Protein AF-T1D313-F1 (afdb_monomer_lite)

Sequence (85 aa):
MPLTEASLGARLTPKLEPLLRIRERVQIERFVPVGRGWGGRPARERTALARAFVAKAVLGLPTTVALMERLHVDACLRRLCGFGV

Radius of gyration: 12.88 Å; chains: 1; bounding box: 34×28×30 Å

InterPro domains:
  IPR008490 Transposase InsH, N-terminal [PF05598] (18-84)

Structure (mmCIF, N/CA/C/O backbone):
data_AF-T1D313-F1
#
_entry.id   AF-T1D313-F1
#
loop_
_atom_site.group_PDB
_atom_site.id
_atom_site.type_symbol
_atom_site.label_atom_id
_atom_site.label_alt_id
_atom_site.label_comp_id
_atom_site.label_asym_id
_atom_site.label_entity_id
_atom_site.label_seq_id
_atom_site.pdbx_PDB_ins_code
_atom_site.Cartn_x
_atom_site.Cartn_y
_atom_site.Cartn_z
_atom_site.occupancy
_atom_site.B_iso_or_equiv
_atom_site.auth_seq_id
_atom_site.auth_comp_id
_atom_site.auth_asym_id
_atom_site.auth_atom_id
_atom_site.pdbx_PDB_model_num
ATOM 1 N N . MET A 1 1 ? -7.874 -15.513 -11.165 1.00 50.50 1 MET A N 1
ATOM 2 C CA . MET A 1 1 ? -8.392 -15.874 -9.830 1.00 50.50 1 MET A CA 1
ATOM 3 C C . MET A 1 1 ? -8.929 -14.607 -9.181 1.00 50.50 1 MET A C 1
ATOM 5 O O . MET A 1 1 ? -8.137 -13.679 -9.050 1.00 50.50 1 MET A O 1
ATOM 9 N N . PRO A 1 2 ? -10.235 -14.510 -8.877 1.00 57.34 2 PRO A N 1
ATOM 10 C CA . PRO A 1 2 ? -10.776 -13.386 -8.112 1.00 57.34 2 PRO A CA 1
ATOM 11 C C . PRO A 1 2 ? -10.217 -13.419 -6.683 1.00 57.34 2 PRO A C 1
ATOM 13 O O . PRO A 1 2 ? -10.018 -14.502 -6.126 1.00 57.34 2 PRO A O 1
ATOM 16 N N . LEU A 1 3 ? -9.917 -12.254 -6.110 1.00 63.88 3 LEU A N 1
ATOM 17 C CA . LEU A 1 3 ? -9.344 -12.166 -4.772 1.00 63.88 3 LEU A CA 1
ATOM 18 C C . LEU A 1 3 ? -10.512 -12.195 -3.780 1.00 63.88 3 LEU A C 1
ATOM 20 O O . LEU A 1 3 ? -11.179 -11.199 -3.539 1.00 63.88 3 LEU A O 1
ATOM 24 N N . THR A 1 4 ? -10.817 -13.364 -3.229 1.00 63.50 4 THR A N 1
ATOM 25 C CA . THR A 1 4 ? -11.900 -13.518 -2.246 1.00 63.50 4 THR A CA 1
ATOM 26 C C . THR A 1 4 ? -11.368 -13.362 -0.823 1.00 63.50 4 THR A C 1
ATOM 28 O O . THR A 1 4 ? -10.172 -13.548 -0.582 1.00 63.50 4 THR A O 1
ATOM 31 N N . GLU A 1 5 ? -12.239 -13.082 0.152 1.00 61.94 5 GLU A N 1
ATOM 32 C CA . GLU A 1 5 ? -11.866 -13.094 1.580 1.00 61.94 5 GLU A CA 1
ATOM 33 C C . GLU A 1 5 ? -11.165 -14.405 1.977 1.00 61.94 5 GLU A C 1
ATOM 35 O O . GLU A 1 5 ? -10.188 -14.400 2.726 1.00 61.94 5 GLU A O 1
ATOM 40 N N . ALA A 1 6 ? -11.602 -15.524 1.388 1.00 61.19 6 ALA A N 1
ATOM 41 C CA . ALA A 1 6 ? -10.987 -16.835 1.568 1.00 61.19 6 ALA A CA 1
ATOM 42 C C . ALA A 1 6 ? -9.516 -16.865 1.112 1.00 61.19 6 ALA A C 1
ATOM 44 O O . ALA A 1 6 ? -8.668 -17.406 1.816 1.00 61.19 6 ALA A O 1
ATOM 45 N N . SER A 1 7 ? -9.186 -16.227 -0.018 1.00 66.88 7 SER A N 1
ATOM 46 C CA . SER A 1 7 ? -7.799 -16.124 -0.505 1.00 66.88 7 SER A CA 1
ATOM 47 C C . SER A 1 7 ? -6.923 -15.218 0.367 1.00 66.88 7 SER A C 1
ATOM 49 O O . SER A 1 7 ? -5.711 -15.411 0.457 1.00 66.88 7 SER A O 1
ATOM 51 N N . LEU A 1 8 ? -7.538 -14.249 1.050 1.00 70.06 8 LEU A N 1
ATOM 52 C CA . LEU A 1 8 ? -6.855 -13.354 1.977 1.00 70.06 8 LEU A CA 1
ATOM 53 C C . LEU A 1 8 ? -6.648 -13.980 3.353 1.00 70.06 8 LEU A C 1
ATOM 55 O O . LEU A 1 8 ? -5.911 -13.392 4.141 1.00 70.06 8 LEU A O 1
ATOM 59 N N . GLY A 1 9 ? -7.258 -15.135 3.653 1.00 67.06 9 GLY A N 1
ATOM 60 C CA . GLY A 1 9 ? -7.125 -15.858 4.923 1.00 67.06 9 GLY A CA 1
ATOM 61 C C . GLY A 1 9 ? -7.452 -15.011 6.158 1.00 67.06 9 GLY A C 1
ATOM 62 O O . GLY A 1 9 ? -6.902 -15.256 7.230 1.00 67.06 9 GLY A O 1
ATOM 63 N N . ALA A 1 10 ? -8.247 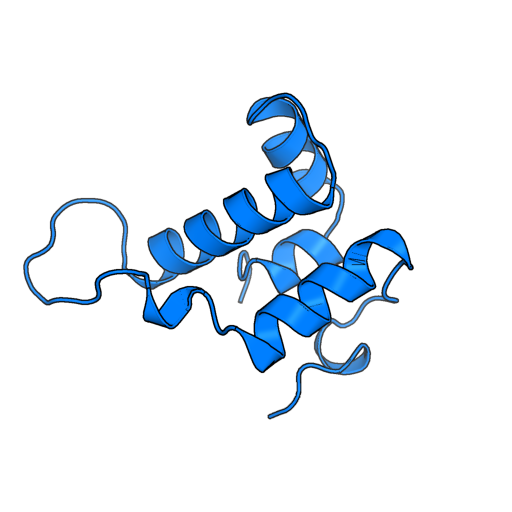-13.956 5.982 1.00 67.94 10 ALA A N 1
ATOM 64 C CA . ALA A 1 10 ? -8.622 -12.983 6.996 1.00 67.94 10 ALA A CA 1
ATOM 65 C C . ALA A 1 10 ? -9.934 -12.312 6.577 1.00 67.94 10 ALA A C 1
ATOM 67 O O . ALA A 1 10 ? -10.183 -12.107 5.388 1.00 67.94 10 ALA A O 1
ATOM 6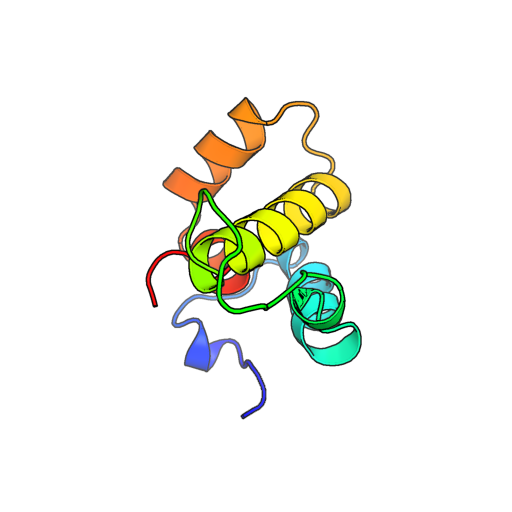8 N N . ARG A 1 11 ? -10.766 -11.961 7.561 1.00 74.44 11 ARG A N 1
ATOM 69 C CA . ARG A 1 11 ? -12.041 -11.282 7.312 1.00 74.44 11 ARG A CA 1
ATOM 70 C C . ARG A 1 11 ? -11.788 -9.854 6.834 1.00 74.44 11 ARG A C 1
ATOM 72 O O . ARG A 1 11 ? -11.034 -9.121 7.481 1.00 74.44 11 ARG A O 1
ATOM 79 N N . LEU A 1 12 ? -12.434 -9.444 5.743 1.00 79.69 12 LEU A N 1
ATOM 80 C CA . LEU A 1 12 ? -12.313 -8.077 5.259 1.00 79.69 12 LEU A CA 1
ATOM 81 C C . LEU A 1 12 ? -13.084 -7.147 6.198 1.00 79.69 12 LEU A C 1
ATOM 83 O O . LEU A 1 12 ? -14.255 -7.366 6.510 1.00 79.69 12 LEU A O 1
ATOM 87 N N . THR A 1 13 ? -12.435 -6.083 6.663 1.00 83.00 13 THR A N 1
ATOM 88 C CA . THR A 1 13 ? -13.168 -5.015 7.353 1.00 83.00 13 THR A CA 1
ATOM 89 C C . THR A 1 13 ? -13.836 -4.107 6.314 1.00 83.00 13 THR A C 1
ATOM 91 O O . THR A 1 13 ? -13.285 -3.946 5.222 1.00 83.00 13 THR A O 1
ATOM 94 N N . PRO A 1 14 ? -14.960 -3.434 6.634 1.00 85.06 14 PRO A N 1
ATOM 95 C CA . PRO A 1 14 ? -15.615 -2.508 5.700 1.00 85.06 14 PRO A CA 1
ATOM 96 C C . PRO A 1 14 ? -14.678 -1.410 5.173 1.00 85.06 14 PRO A C 1
ATOM 98 O O . PRO A 1 14 ? -14.799 -0.957 4.041 1.00 85.06 14 PRO A O 1
ATOM 101 N N . LYS A 1 15 ? -13.676 -1.021 5.975 1.00 86.88 15 LYS A N 1
ATOM 102 C CA . LYS A 1 15 ? -12.652 -0.039 5.589 1.00 86.88 15 LYS A CA 1
ATOM 103 C C . LYS A 1 15 ? -11.695 -0.543 4.498 1.00 86.88 15 LYS A C 1
ATOM 105 O O . LYS A 1 15 ? -11.071 0.272 3.829 1.00 86.88 15 LYS A O 1
ATOM 110 N N . LEU A 1 16 ? -11.558 -1.859 4.322 1.00 87.31 16 LEU A N 1
ATOM 111 C CA . LEU A 1 16 ? -10.669 -2.479 3.331 1.00 87.31 16 LEU A CA 1
ATOM 112 C C . LEU A 1 16 ? -11.400 -2.910 2.050 1.00 87.31 16 LEU A C 1
ATOM 114 O O . LEU A 1 16 ? -10.747 -3.185 1.044 1.00 87.31 16 LEU A O 1
ATOM 118 N N . GLU A 1 17 ? -12.734 -2.920 2.041 1.00 88.94 17 GLU A N 1
ATOM 119 C CA . GLU A 1 17 ? -13.531 -3.286 0.863 1.00 88.94 17 GLU A CA 1
ATOM 120 C C . GLU A 1 17 ? -13.243 -2.423 -0.375 1.00 88.94 17 GLU A C 1
ATOM 122 O O . GLU A 1 17 ? -13.056 -2.984 -1.461 1.00 88.94 17 GLU A O 1
ATOM 127 N N . PRO A 1 18 ? -13.095 -1.087 -0.263 1.00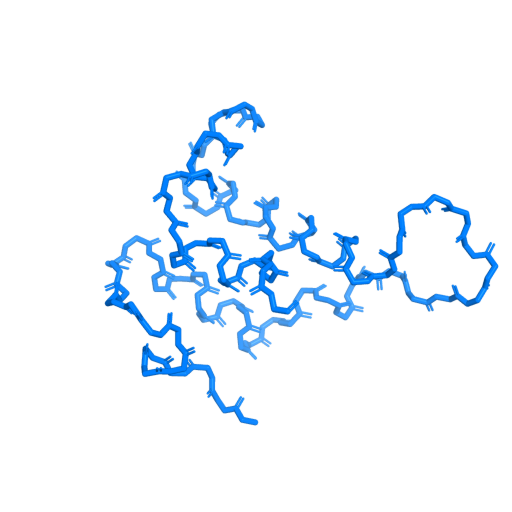 90.44 18 PRO A N 1
ATOM 128 C CA . PRO A 1 18 ? -12.730 -0.274 -1.418 1.00 90.44 18 PRO A CA 1
ATOM 129 C C . PRO A 1 18 ? -11.371 -0.671 -2.008 1.00 90.44 18 PRO A C 1
ATOM 131 O O . PRO A 1 18 ? -11.198 -0.653 -3.226 1.00 90.44 18 PRO A O 1
ATOM 134 N N . LEU A 1 19 ? -10.417 -1.089 -1.169 1.00 90.56 19 LEU A N 1
ATOM 135 C CA . LEU A 1 19 ? -9.095 -1.513 -1.631 1.00 90.56 19 LEU A CA 1
ATOM 136 C C . LEU A 1 19 ? -9.142 -2.820 -2.401 1.00 90.56 19 LEU A C 1
ATOM 138 O O . LEU A 1 19 ? -8.464 -2.937 -3.421 1.00 90.56 19 LEU A O 1
ATOM 142 N N . LEU A 1 20 ? -9.970 -3.767 -1.962 1.00 88.56 20 LEU A N 1
ATOM 143 C CA . LEU A 1 20 ? -10.214 -4.992 -2.711 1.00 88.56 20 LEU A CA 1
ATOM 144 C C . LEU A 1 20 ? -10.783 -4.678 -4.102 1.00 88.56 20 LEU A C 1
ATOM 146 O O . LEU A 1 20 ? -10.255 -5.134 -5.114 1.00 88.56 20 LEU A O 1
ATOM 150 N N . ARG A 1 21 ? -11.792 -3.804 -4.172 1.00 88.56 21 ARG A N 1
ATOM 151 C CA . ARG A 1 21 ? -12.404 -3.401 -5.447 1.00 88.56 21 ARG A CA 1
ATOM 152 C C . ARG A 1 21 ? -11.407 -2.709 -6.379 1.00 88.56 21 ARG A C 1
ATOM 154 O O . ARG A 1 21 ? -11.384 -3.003 -7.573 1.00 88.56 21 ARG A O 1
ATOM 161 N N . ILE A 1 22 ? -10.565 -1.815 -5.853 1.00 89.25 22 ILE A N 1
ATOM 162 C CA . ILE A 1 22 ? -9.513 -1.143 -6.633 1.00 89.25 22 ILE A CA 1
ATOM 163 C C . ILE A 1 22 ? -8.484 -2.157 -7.142 1.00 89.25 22 ILE A C 1
ATOM 165 O O . ILE A 1 22 ? -8.095 -2.112 -8.309 1.00 89.25 22 ILE A O 1
ATOM 169 N N . ARG A 1 23 ? -8.063 -3.095 -6.288 1.00 86.56 23 ARG A N 1
ATOM 170 C CA . ARG A 1 23 ? -7.119 -4.159 -6.639 1.00 86.56 23 ARG A CA 1
ATOM 171 C C . ARG A 1 23 ? -7.605 -4.967 -7.841 1.00 86.56 23 ARG A C 1
ATOM 173 O O . ARG A 1 23 ? -6.819 -5.198 -8.755 1.00 86.56 23 ARG A O 1
ATOM 180 N N . GLU A 1 24 ? -8.873 -5.366 -7.834 1.00 86.44 24 GLU A N 1
ATOM 181 C CA . GLU A 1 24 ? -9.462 -6.214 -8.873 1.00 86.44 24 GLU A CA 1
ATOM 182 C C . GLU A 1 24 ? -9.779 -5.454 -10.163 1.00 86.44 24 GLU A C 1
ATOM 184 O O . GLU A 1 24 ? -9.522 -5.961 -11.256 1.00 86.44 24 GLU A O 1
ATOM 189 N N . ARG A 1 25 ? -10.326 -4.238 -10.044 1.00 88.81 25 ARG A N 1
ATOM 190 C CA . ARG A 1 25 ? -10.832 -3.477 -11.196 1.00 88.81 25 ARG A CA 1
ATOM 191 C C . ARG A 1 25 ? -9.780 -2.582 -11.833 1.00 88.81 25 ARG A C 1
ATOM 193 O O . ARG A 1 25 ? -9.665 -2.553 -13.051 1.00 88.81 25 ARG A O 1
ATOM 200 N N . VAL A 1 26 ? -9.029 -1.841 -11.019 1.00 90.12 26 VAL A N 1
ATOM 201 C CA . VAL A 1 26 ? -8.067 -0.841 -11.510 1.00 90.12 26 VAL A CA 1
ATOM 202 C C . VAL A 1 26 ? -6.720 -1.483 -11.819 1.00 90.12 26 VAL A C 1
ATOM 204 O O . VAL A 1 26 ? -6.054 -1.064 -12.759 1.00 90.12 26 VAL A O 1
ATOM 207 N N . GLN A 1 27 ? -6.330 -2.515 -11.061 1.00 88.25 27 GLN A N 1
ATOM 208 C CA . GLN A 1 27 ? -5.069 -3.240 -11.257 1.00 88.25 27 GLN A CA 1
ATOM 209 C C . GLN A 1 27 ? -3.868 -2.282 -11.297 1.00 88.25 27 GLN A C 1
ATOM 211 O O . GLN A 1 27 ? -3.164 -2.176 -12.299 1.00 88.25 27 GLN A O 1
ATOM 216 N N . ILE A 1 28 ? -3.649 -1.568 -10.187 1.00 89.81 28 ILE A N 1
ATOM 217 C CA . ILE A 1 28 ? -2.635 -0.507 -10.023 1.00 89.81 28 ILE A CA 1
ATOM 218 C C . ILE A 1 28 ? -1.243 -0.899 -10.550 1.00 89.81 28 ILE A C 1
ATOM 220 O O . ILE A 1 28 ? -0.516 -0.062 -11.073 1.00 89.81 28 ILE A O 1
ATOM 224 N N . GLU A 1 29 ? -0.879 -2.177 -10.473 1.00 86.75 29 GLU A N 1
ATOM 225 C CA . GLU A 1 29 ? 0.341 -2.742 -11.052 1.00 86.75 29 GLU 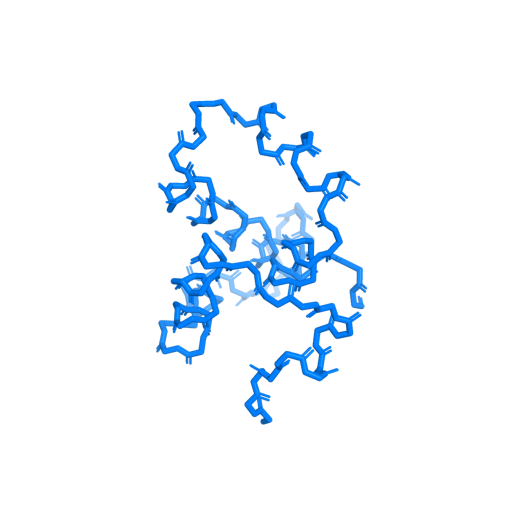A CA 1
ATOM 226 C C . GLU A 1 29 ? 0.554 -2.433 -12.536 1.00 86.75 29 GLU A C 1
ATOM 228 O O . GLU A 1 29 ? 1.702 -2.343 -12.955 1.00 86.75 29 GLU A O 1
ATOM 233 N N . ARG A 1 30 ? -0.509 -2.240 -13.324 1.00 90.38 30 ARG A N 1
ATOM 234 C CA . ARG A 1 30 ? -0.417 -1.915 -14.756 1.00 90.38 30 ARG A CA 1
ATOM 235 C C . ARG A 1 30 ? 0.183 -0.534 -14.999 1.00 90.38 30 ARG A C 1
ATOM 237 O O . ARG A 1 30 ? 0.703 -0.283 -16.078 1.00 90.38 30 ARG A O 1
ATOM 244 N N . PHE A 1 31 ? 0.135 0.335 -13.991 1.00 89.50 31 PHE A N 1
ATOM 245 C CA . PHE A 1 31 ? 0.729 1.669 -14.013 1.00 89.50 31 PHE A CA 1
ATOM 246 C C . PHE A 1 31 ? 2.135 1.694 -13.399 1.00 89.50 31 PHE A C 1
ATOM 248 O O . PHE A 1 31 ? 2.767 2.747 -13.348 1.00 89.50 31 PHE A O 1
ATOM 255 N N . VAL A 1 32 ? 2.642 0.553 -12.917 1.00 88.94 32 VAL A N 1
ATOM 256 C CA . VAL A 1 32 ? 3.990 0.443 -12.352 1.00 88.94 32 VAL A CA 1
ATOM 257 C C . VAL A 1 32 ? 4.947 -0.018 -13.455 1.00 88.94 32 VAL A C 1
ATOM 259 O O . VAL A 1 32 ? 4.771 -1.118 -13.977 1.00 88.94 32 VAL A O 1
ATOM 262 N N . PRO A 1 33 ? 5.987 0.763 -13.805 1.00 82.69 33 PRO A N 1
ATOM 263 C CA . PRO A 1 33 ? 6.909 0.393 -14.873 1.00 82.69 33 PRO A CA 1
ATOM 264 C C . PRO A 1 33 ? 7.617 -0.935 -14.586 1.00 82.69 33 PRO A C 1
ATOM 266 O O . PRO A 1 33 ? 8.360 -1.062 -13.608 1.00 82.69 33 PRO A O 1
ATOM 269 N N . VAL A 1 34 ? 7.445 -1.918 -15.466 1.00 76.31 34 VAL A N 1
ATOM 270 C CA . VAL A 1 34 ? 8.173 -3.191 -15.429 1.00 76.31 34 VAL A CA 1
ATOM 271 C C . VAL A 1 34 ? 9.119 -3.251 -16.623 1.00 76.31 34 VAL A C 1
ATOM 273 O O . VAL A 1 34 ? 8.696 -3.205 -17.770 1.00 76.31 34 VAL A O 1
ATOM 276 N N . GLY A 1 35 ? 10.421 -3.312 -16.362 1.00 73.75 35 GLY A N 1
ATOM 277 C CA . GLY A 1 35 ? 11.423 -3.383 -17.419 1.00 73.75 35 GLY A CA 1
ATOM 278 C C . GLY A 1 35 ? 12.721 -3.984 -16.906 1.00 73.75 35 GLY A C 1
ATOM 279 O O . GLY A 1 35 ? 13.119 -3.743 -15.763 1.00 73.75 35 GLY A O 1
ATOM 280 N N . ARG A 1 36 ? 13.387 -4.772 -17.756 1.00 70.38 36 ARG A N 1
ATOM 281 C CA . ARG A 1 36 ? 14.774 -5.192 -17.517 1.00 70.38 36 ARG A CA 1
ATOM 282 C C . ARG A 1 36 ? 15.670 -3.950 -17.497 1.00 70.38 36 ARG A C 1
ATOM 284 O O . ARG A 1 36 ? 15.474 -3.046 -18.299 1.00 70.38 36 ARG A O 1
ATOM 291 N N . GLY A 1 37 ? 16.633 -3.912 -16.577 1.00 74.56 37 GLY A N 1
ATOM 292 C CA . GLY A 1 37 ? 17.608 -2.818 -16.471 1.00 74.56 37 GLY A CA 1
ATOM 293 C C . GLY A 1 37 ? 17.184 -1.630 -15.601 1.00 74.56 37 GLY A C 1
ATOM 294 O O . GLY A 1 37 ? 17.988 -0.730 -15.390 1.00 74.56 37 GLY A O 1
ATOM 295 N N . TRP A 1 38 ? 15.969 -1.626 -15.040 1.00 77.56 38 TRP A N 1
ATOM 296 C CA . TRP A 1 38 ? 15.578 -0.614 -14.055 1.00 77.56 38 TRP A CA 1
ATOM 297 C C . TRP A 1 38 ? 16.285 -0.878 -12.722 1.00 77.56 38 TRP A C 1
ATOM 299 O O . TRP A 1 38 ? 16.044 -1.902 -12.080 1.00 77.56 38 TRP A O 1
ATOM 309 N N . GLY A 1 39 ? 17.158 0.046 -12.316 1.00 80.50 39 GLY A N 1
ATOM 310 C CA . GLY A 1 39 ? 17.846 -0.006 -11.027 1.00 80.50 39 GLY A CA 1
ATOM 311 C C . GLY A 1 39 ? 16.903 0.205 -9.835 1.00 80.50 39 GLY A C 1
ATOM 312 O O . GLY A 1 39 ? 15.824 0.785 -9.962 1.00 80.50 39 GLY A O 1
ATOM 313 N N . GLY A 1 40 ? 17.324 -0.255 -8.654 1.00 87.00 40 GLY A N 1
ATOM 314 C CA . GLY A 1 40 ? 16.590 -0.082 -7.399 1.00 87.00 40 GLY A CA 1
ATOM 315 C C . GLY A 1 40 ? 15.761 -1.305 -6.995 1.00 87.00 40 GLY A C 1
ATOM 316 O O . GLY A 1 40 ? 16.227 -2.440 -7.065 1.00 87.00 40 GLY A O 1
ATOM 317 N N . ARG A 1 41 ? 14.540 -1.071 -6.496 1.00 86.88 41 ARG A N 1
ATOM 318 C CA . ARG A 1 41 ? 13.692 -2.124 -5.911 1.00 86.88 41 ARG A CA 1
ATOM 319 C C . ARG A 1 41 ? 13.155 -3.093 -6.981 1.00 86.88 41 ARG A C 1
ATOM 321 O O . ARG A 1 41 ? 12.690 -2.637 -8.034 1.00 86.88 41 ARG A O 1
ATOM 328 N N . PRO A 1 42 ? 13.120 -4.412 -6.705 1.00 88.56 42 PRO A N 1
ATOM 329 C CA . PRO A 1 42 ? 12.505 -5.398 -7.591 1.00 88.56 42 PRO A CA 1
ATOM 330 C C . PRO A 1 42 ? 11.074 -5.019 -7.989 1.00 88.56 42 PRO A C 1
ATOM 332 O O . PRO A 1 42 ? 10.339 -4.417 -7.206 1.00 88.56 42 PRO A O 1
ATOM 335 N N . ALA A 1 43 ? 10.647 -5.408 -9.195 1.00 87.81 43 ALA A N 1
ATOM 336 C CA . ALA A 1 43 ? 9.317 -5.076 -9.722 1.00 87.81 43 ALA A CA 1
ATOM 337 C C . ALA A 1 43 ? 8.182 -5.438 -8.745 1.00 87.81 43 ALA A C 1
ATOM 339 O O . ALA A 1 43 ? 7.318 -4.606 -8.481 1.00 87.81 43 ALA A O 1
ATOM 340 N N . ARG A 1 44 ? 8.249 -6.626 -8.123 1.00 87.81 44 ARG A N 1
ATOM 341 C CA . ARG A 1 44 ? 7.274 -7.075 -7.113 1.00 87.81 44 ARG A CA 1
ATOM 342 C C . ARG A 1 44 ? 7.147 -6.108 -5.928 1.00 87.81 44 ARG A C 1
ATOM 344 O O . ARG A 1 44 ? 6.042 -5.823 -5.480 1.00 87.81 44 ARG A O 1
ATO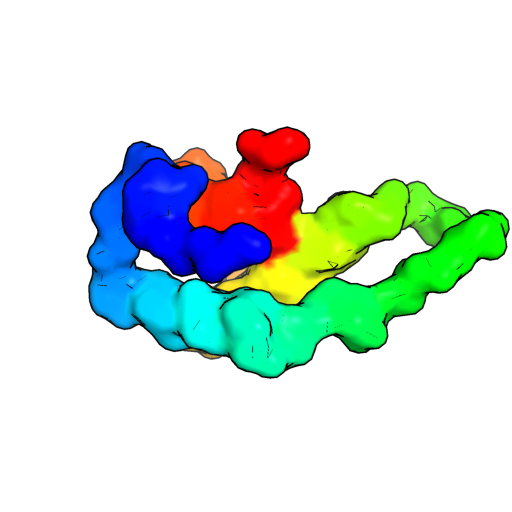M 351 N N . GLU A 1 45 ? 8.269 -5.566 -5.455 1.00 90.31 45 GLU A N 1
ATOM 352 C CA . GLU A 1 45 ? 8.306 -4.646 -4.314 1.00 90.31 45 GLU A CA 1
ATOM 353 C C . GLU A 1 45 ? 7.766 -3.274 -4.710 1.00 90.31 45 GLU A C 1
ATOM 355 O O . GLU A 1 45 ? 6.997 -2.676 -3.962 1.00 90.31 45 GLU A O 1
ATOM 360 N N . ARG A 1 46 ? 8.085 -2.799 -5.920 1.00 91.19 46 ARG A N 1
ATOM 361 C CA . ARG A 1 46 ? 7.529 -1.547 -6.461 1.00 91.19 46 ARG A CA 1
ATOM 362 C C . ARG A 1 46 ? 6.015 -1.625 -6.623 1.00 91.19 46 ARG A C 1
ATOM 364 O O . ARG A 1 46 ? 5.306 -0.692 -6.257 1.00 91.19 46 ARG A O 1
ATOM 371 N N . THR A 1 47 ? 5.513 -2.755 -7.105 1.00 92.06 47 THR A N 1
ATOM 372 C CA . THR A 1 47 ? 4.079 -3.015 -7.190 1.00 92.06 47 THR A CA 1
ATOM 373 C C . THR A 1 47 ? 3.413 -3.018 -5.811 1.00 92.06 47 THR A C 1
ATOM 375 O O . THR A 1 47 ? 2.361 -2.399 -5.646 1.00 92.06 47 THR A O 1
ATOM 378 N N . ALA A 1 48 ? 4.019 -3.662 -4.810 1.00 93.75 48 ALA A N 1
ATOM 379 C CA . ALA A 1 48 ? 3.487 -3.656 -3.449 1.00 93.75 48 ALA A CA 1
ATOM 380 C C . ALA A 1 48 ? 3.470 -2.245 -2.834 1.00 93.75 48 ALA A C 1
ATOM 382 O O . ALA A 1 48 ? 2.472 -1.846 -2.233 1.00 93.75 48 ALA A O 1
ATOM 383 N N . LEU A 1 49 ? 4.522 -1.453 -3.070 1.00 94.44 49 LEU A N 1
ATOM 384 C CA . LEU A 1 49 ? 4.591 -0.048 -2.664 1.00 94.44 49 LEU A CA 1
ATOM 385 C C . LEU A 1 49 ? 3.494 0.795 -3.319 1.00 94.44 49 LEU A C 1
ATOM 387 O O . LEU A 1 49 ? 2.796 1.526 -2.622 1.00 94.44 49 LEU A O 1
ATOM 391 N N . ALA A 1 50 ? 3.290 0.672 -4.633 1.00 94.94 50 ALA A N 1
ATOM 392 C CA . ALA A 1 50 ? 2.241 1.412 -5.336 1.00 94.94 50 ALA A CA 1
ATOM 393 C C . ALA A 1 50 ? 0.853 1.128 -4.741 1.00 94.94 50 ALA A C 1
ATOM 395 O O . ALA A 1 50 ? 0.079 2.048 -4.473 1.00 94.94 50 ALA A O 1
ATOM 396 N N . ARG A 1 51 ? 0.559 -0.144 -4.447 1.00 95.12 51 ARG A N 1
ATOM 397 C CA . ARG A 1 51 ? -0.704 -0.537 -3.807 1.00 95.12 51 ARG A CA 1
ATOM 398 C C . ARG A 1 51 ? -0.818 -0.027 -2.369 1.00 95.12 51 ARG A C 1
ATOM 400 O O . ARG A 1 51 ? -1.899 0.396 -1.969 1.00 95.12 51 ARG A O 1
ATOM 407 N N . ALA A 1 52 ? 0.287 0.035 -1.631 1.00 96.31 52 ALA A N 1
ATOM 408 C CA . ALA A 1 52 ? 0.326 0.621 -0.293 1.00 96.31 52 ALA A CA 1
ATOM 409 C C . ALA A 1 52 ? 0.053 2.134 -0.294 1.00 96.31 52 ALA A C 1
ATOM 411 O O . ALA A 1 52 ? -0.657 2.630 0.577 1.00 96.31 52 ALA A O 1
ATOM 412 N N . PHE A 1 53 ? 0.554 2.877 -1.284 1.00 96.56 53 PHE A N 1
ATOM 413 C CA . PHE A 1 53 ? 0.256 4.308 -1.413 1.00 96.56 53 PHE A CA 1
ATOM 414 C C . PHE A 1 53 ? -1.210 4.573 -1.765 1.00 96.56 53 PHE A C 1
ATOM 416 O O . PHE A 1 53 ? -1.806 5.508 -1.233 1.00 96.56 53 PHE A O 1
ATOM 423 N N . VAL A 1 54 ? -1.827 3.716 -2.580 1.00 95.62 54 VAL A N 1
ATOM 424 C CA . VAL A 1 54 ? -3.281 3.763 -2.799 1.00 95.62 54 VAL A CA 1
ATOM 425 C C . VAL A 1 54 ? -4.033 3.455 -1.505 1.00 95.62 54 VAL A C 1
ATOM 427 O O . VAL A 1 54 ? -4.972 4.169 -1.159 1.00 95.62 54 VAL A O 1
ATOM 430 N N . ALA A 1 55 ? -3.584 2.458 -0.737 1.00 95.56 55 ALA A N 1
ATOM 431 C CA . ALA A 1 55 ? -4.146 2.167 0.578 1.00 95.56 55 ALA A CA 1
ATOM 432 C C . ALA A 1 55 ? -4.052 3.349 1.543 1.00 95.56 55 ALA A C 1
ATOM 434 O O . ALA A 1 55 ? -5.031 3.655 2.217 1.00 95.56 55 ALA A O 1
ATOM 435 N N . LYS A 1 56 ? -2.922 4.062 1.555 1.00 97.38 56 LYS A N 1
ATOM 436 C CA . LYS A 1 56 ? -2.749 5.296 2.328 1.00 97.38 56 LYS A CA 1
ATOM 437 C C . LYS A 1 56 ? -3.839 6.319 2.002 1.00 97.38 56 LYS A C 1
ATOM 439 O O . LYS A 1 56 ? -4.450 6.855 2.922 1.00 97.38 56 LYS A O 1
ATOM 444 N N . ALA A 1 57 ? -4.077 6.566 0.711 1.00 96.00 57 ALA A N 1
ATOM 445 C CA . ALA A 1 57 ? -5.057 7.543 0.246 1.00 96.00 57 ALA A CA 1
ATOM 446 C C . ALA A 1 57 ? -6.493 7.139 0.613 1.00 96.00 57 ALA A C 1
ATOM 448 O O . ALA A 1 57 ? -7.236 7.948 1.159 1.00 96.00 57 ALA A O 1
ATOM 449 N N . VAL A 1 58 ? -6.864 5.877 0.384 1.00 94.31 58 VAL A N 1
ATOM 450 C CA . VAL A 1 58 ? -8.211 5.361 0.691 1.00 94.31 58 VAL A CA 1
ATOM 451 C C . VAL A 1 58 ? -8.490 5.336 2.194 1.00 94.31 58 VAL A C 1
ATOM 453 O O . VAL A 1 58 ? -9.601 5.637 2.618 1.00 94.31 58 VAL A O 1
ATOM 456 N N . LEU A 1 59 ? -7.491 4.989 3.008 1.00 94.19 59 LEU A N 1
ATOM 457 C CA . LEU A 1 59 ? -7.621 4.943 4.466 1.00 94.19 59 LEU A CA 1
ATOM 458 C C . LEU A 1 59 ? -7.467 6.319 5.131 1.00 94.19 59 LEU A C 1
ATOM 460 O O . LEU A 1 59 ? -7.586 6.405 6.352 1.00 94.19 59 LEU A O 1
ATOM 464 N N . GLY A 1 60 ? -7.185 7.377 4.363 1.00 96.12 60 GLY A N 1
ATOM 465 C CA . GLY A 1 60 ? -6.994 8.728 4.892 1.00 96.12 60 GLY A CA 1
ATOM 466 C C . GLY A 1 60 ? -5.810 8.844 5.856 1.00 96.12 60 GLY A C 1
ATOM 467 O O . GLY A 1 60 ? -5.848 9.650 6.782 1.00 96.12 60 GLY A O 1
ATOM 468 N N . LEU A 1 61 ? -4.768 8.023 5.684 1.00 96.50 61 LEU A N 1
ATOM 469 C CA . LEU A 1 61 ? -3.605 8.054 6.571 1.00 96.50 61 LEU A CA 1
ATOM 470 C C . LEU A 1 61 ? -2.760 9.300 6.265 1.00 96.50 61 LEU A C 1
ATOM 472 O O . LEU A 1 61 ? -2.356 9.483 5.114 1.00 96.50 61 LEU A O 1
ATOM 476 N N . PRO A 1 62 ? -2.437 10.146 7.259 1.00 96.06 62 PRO A N 1
ATOM 477 C CA . PRO A 1 62 ? -1.764 11.418 6.998 1.00 96.06 62 PRO A CA 1
ATOM 478 C C . PRO A 1 62 ? -0.300 11.211 6.584 1.00 96.06 62 PRO A C 1
ATOM 480 O O . PRO A 1 62 ? 0.200 11.824 5.637 1.00 96.06 62 PRO A O 1
ATOM 483 N N . THR A 1 63 ? 0.390 10.274 7.234 1.00 97.56 63 THR A N 1
ATOM 484 C CA . THR A 1 63 ? 1.830 10.054 7.067 1.00 97.56 63 THR A CA 1
ATOM 485 C C . THR A 1 63 ? 2.132 8.661 6.522 1.00 97.56 63 THR A C 1
ATOM 487 O O . THR A 1 63 ? 1.313 7.743 6.575 1.00 97.56 63 THR A O 1
ATOM 490 N N . THR A 1 64 ? 3.322 8.493 5.948 1.00 97.25 64 THR A N 1
ATOM 491 C CA . THR A 1 64 ? 3.828 7.174 5.540 1.00 97.25 64 THR A CA 1
ATOM 492 C C . THR A 1 64 ? 4.192 6.307 6.743 1.00 97.25 64 THR A C 1
ATOM 494 O O . THR A 1 64 ? 4.078 5.091 6.653 1.00 97.25 64 THR A O 1
ATOM 497 N N . VAL A 1 65 ? 4.548 6.909 7.884 1.00 97.94 65 VAL A N 1
ATOM 498 C CA . VAL A 1 65 ? 4.760 6.188 9.150 1.00 97.94 65 VAL A CA 1
ATOM 499 C C . VAL A 1 65 ? 3.471 5.512 9.614 1.00 97.94 65 VAL A C 1
ATOM 501 O O . VAL A 1 65 ? 3.487 4.307 9.841 1.00 97.94 65 VAL A O 1
ATOM 504 N N . ALA A 1 66 ? 2.339 6.224 9.603 1.00 97.31 66 ALA A N 1
ATOM 505 C CA . ALA A 1 66 ? 1.038 5.638 9.940 1.00 97.31 66 ALA A CA 1
ATOM 506 C C . ALA A 1 66 ? 0.664 4.462 9.015 1.00 97.31 66 ALA A C 1
ATOM 508 O O . ALA A 1 66 ? 0.075 3.473 9.450 1.00 97.31 66 ALA A O 1
ATOM 509 N N . LEU A 1 67 ? 1.032 4.538 7.729 1.00 97.62 67 LEU A N 1
ATOM 510 C CA . LEU A 1 67 ? 0.879 3.420 6.794 1.00 97.62 67 LEU A CA 1
ATOM 511 C C . LEU A 1 67 ? 1.769 2.231 7.173 1.00 97.62 67 LEU A C 1
ATOM 513 O O . LEU A 1 67 ? 1.288 1.100 7.168 1.00 97.62 67 LEU A O 1
ATOM 517 N N . MET A 1 68 ? 3.046 2.468 7.489 1.00 96.88 68 MET A N 1
ATOM 518 C CA . MET A 1 68 ? 3.980 1.411 7.890 1.00 96.88 68 MET A CA 1
ATOM 519 C C . MET A 1 68 ? 3.516 0.702 9.162 1.00 96.88 68 MET A C 1
ATOM 521 O O . MET A 1 68 ? 3.474 -0.526 9.184 1.00 96.88 68 MET A O 1
ATOM 525 N N . GLU A 1 69 ? 3.105 1.457 10.181 1.00 96.81 69 GLU A N 1
ATOM 526 C CA . GLU A 1 69 ? 2.534 0.913 11.416 1.00 96.81 69 GLU A CA 1
ATOM 527 C C . GLU A 1 69 ? 1.317 0.046 11.102 1.00 96.81 69 GLU A C 1
ATOM 529 O O . GLU A 1 69 ? 1.267 -1.120 11.493 1.00 96.81 69 GLU A O 1
ATOM 534 N N . ARG A 1 70 ? 0.372 0.562 10.303 1.00 94.75 70 ARG A N 1
ATOM 535 C CA . ARG A 1 70 ? -0.834 -0.182 9.927 1.00 94.75 70 ARG A CA 1
ATOM 536 C C . ARG A 1 70 ? -0.516 -1.464 9.159 1.00 94.75 70 ARG A C 1
ATOM 538 O O . ARG A 1 70 ? -1.136 -2.485 9.427 1.00 94.75 70 ARG A O 1
ATOM 545 N N . LEU A 1 71 ? 0.449 -1.435 8.241 1.00 94.88 71 LEU A N 1
ATOM 546 C CA . LEU A 1 71 ? 0.918 -2.621 7.516 1.00 94.88 71 LEU A CA 1
ATOM 547 C C . LEU A 1 71 ? 1.580 -3.656 8.433 1.00 94.88 71 LEU A C 1
ATOM 549 O O . LEU A 1 71 ? 1.576 -4.844 8.107 1.00 94.88 71 LEU A O 1
ATOM 553 N N . HIS A 1 72 ? 2.159 -3.225 9.555 1.00 94.00 72 HIS A N 1
ATOM 554 C CA . HIS A 1 72 ? 2.800 -4.116 10.515 1.00 94.00 72 HIS A CA 1
ATOM 555 C C . HIS A 1 72 ? 1.774 -4.903 11.340 1.00 94.00 72 HIS A C 1
ATOM 557 O O . HIS A 1 72 ? 1.952 -6.103 11.543 1.00 94.00 72 HIS A O 1
ATOM 563 N N . VAL A 1 73 ? 0.686 -4.249 11.765 1.00 91.75 73 VAL A N 1
ATOM 564 C CA . VAL A 1 73 ? -0.386 -4.882 12.559 1.00 91.75 73 VAL A CA 1
ATOM 565 C C . VAL A 1 73 ? -1.480 -5.552 11.722 1.00 91.75 73 VAL A C 1
ATOM 567 O O . VAL A 1 73 ? -2.038 -6.560 12.147 1.00 91.75 73 VAL A O 1
ATOM 570 N N . ASP A 1 74 ? -1.810 -5.028 10.540 1.00 91.19 74 ASP A N 1
ATOM 571 C CA . ASP A 1 74 ? -2.936 -5.507 9.729 1.00 91.19 74 ASP A CA 1
ATOM 572 C C . ASP A 1 74 ? -2.461 -6.458 8.619 1.00 91.19 74 ASP A C 1
ATOM 574 O O . ASP A 1 74 ? -2.082 -6.056 7.514 1.00 91.19 74 ASP A O 1
ATOM 578 N N . ALA A 1 75 ? -2.496 -7.760 8.914 1.00 88.81 75 ALA A N 1
ATOM 579 C CA . ALA A 1 75 ? -2.100 -8.803 7.971 1.00 88.81 75 ALA A CA 1
ATOM 580 C C . ALA A 1 75 ? -2.965 -8.828 6.695 1.00 88.81 75 ALA A C 1
ATOM 582 O O . ALA A 1 75 ? -2.454 -9.167 5.625 1.00 88.81 75 ALA A O 1
ATOM 583 N N . CYS A 1 76 ? -4.246 -8.450 6.781 1.00 89.69 76 CYS A N 1
ATOM 584 C CA . CYS A 1 76 ? -5.137 -8.397 5.622 1.00 89.69 76 CYS A CA 1
ATOM 585 C C . CYS A 1 76 ? -4.726 -7.257 4.686 1.00 89.69 76 CYS A C 1
ATOM 587 O O . CYS A 1 76 ? -4.571 -7.465 3.482 1.00 89.69 76 CYS A O 1
ATOM 589 N N . LEU A 1 77 ? -4.475 -6.068 5.241 1.00 91.94 77 LEU A N 1
ATOM 590 C CA . LEU A 1 77 ? -3.950 -4.932 4.486 1.00 91.94 77 LEU A CA 1
ATOM 591 C C . LEU A 1 77 ? -2.601 -5.269 3.837 1.00 91.94 77 LEU A C 1
ATOM 593 O O . LEU A 1 77 ? -2.373 -4.960 2.664 1.00 91.94 77 LEU A O 1
ATOM 597 N N . ARG A 1 78 ? -1.719 -5.943 4.581 1.00 92.12 78 ARG A N 1
ATOM 598 C CA . ARG A 1 78 ? -0.403 -6.365 4.097 1.00 92.12 78 ARG A CA 1
ATOM 599 C C . ARG A 1 78 ? -0.516 -7.301 2.884 1.00 92.12 78 ARG A C 1
ATOM 601 O O . ARG A 1 78 ? 0.128 -7.052 1.861 1.00 92.12 78 ARG A O 1
ATOM 608 N N . ARG A 1 79 ? -1.412 -8.295 2.948 1.00 90.25 79 ARG A N 1
ATOM 609 C CA . ARG A 1 79 ? -1.731 -9.208 1.831 1.00 90.25 79 ARG A CA 1
ATOM 610 C C . ARG A 1 79 ? -2.366 -8.484 0.641 1.00 90.25 79 ARG A C 1
ATOM 612 O O . ARG A 1 79 ? -1.940 -8.707 -0.488 1.00 90.25 79 ARG A O 1
ATOM 619 N N . LEU A 1 80 ? -3.309 -7.567 0.877 1.00 90.56 80 LEU A N 1
ATOM 620 C CA . LEU A 1 80 ? -3.934 -6.749 -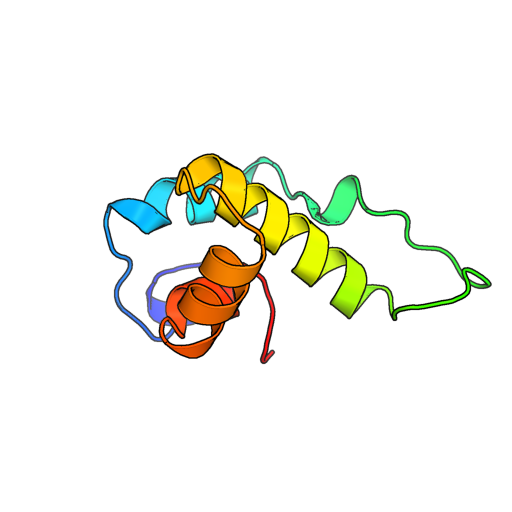0.175 1.00 90.56 80 LEU A CA 1
ATOM 621 C C . LEU A 1 80 ? -2.904 -5.923 -0.958 1.00 90.56 80 LEU A C 1
ATOM 623 O O . LEU A 1 80 ? -2.972 -5.835 -2.187 1.00 90.56 80 LEU A O 1
ATOM 627 N N . CYS A 1 81 ? -1.918 -5.355 -0.261 1.00 92.94 81 CYS A N 1
ATOM 628 C CA . CYS A 1 81 ? -0.824 -4.632 -0.906 1.00 92.94 81 CYS A CA 1
ATOM 629 C C . CYS A 1 81 ? 0.118 -5.584 -1.665 1.00 92.94 81 CYS A C 1
ATOM 631 O O . CYS A 1 81 ? 0.637 -5.230 -2.725 1.00 92.94 81 CYS A O 1
ATOM 633 N N . GLY A 1 82 ? 0.266 -6.824 -1.196 1.00 90.69 82 GLY A N 1
ATOM 634 C CA . GLY A 1 82 ? 1.150 -7.841 -1.773 1.00 90.69 82 GLY A CA 1
ATOM 635 C C . GLY A 1 82 ? 2.485 -7.964 -1.040 1.00 90.69 82 GLY A C 1
ATOM 636 O O . GLY A 1 82 ? 3.476 -8.369 -1.639 1.00 90.69 82 GLY A O 1
ATOM 637 N N . PHE A 1 83 ? 2.524 -7.591 0.239 1.00 88.50 83 PHE A N 1
ATOM 638 C CA . PHE A 1 83 ? 3.656 -7.856 1.118 1.00 88.50 83 PHE A CA 1
ATOM 639 C C . PHE A 1 83 ? 3.424 -9.212 1.813 1.00 88.50 83 PHE A C 1
ATOM 641 O O . PHE A 1 83 ? 2.455 -9.375 2.553 1.00 88.50 83 PHE A O 1
ATOM 648 N N . GLY A 1 84 ? 4.295 -10.197 1.580 1.00 71.62 84 GLY A N 1
ATOM 649 C CA . GLY A 1 84 ? 4.188 -11.527 2.204 1.00 71.62 84 GLY A CA 1
ATOM 650 C C . GLY A 1 84 ? 3.427 -12.579 1.390 1.00 71.62 84 GLY A C 1
ATOM 651 O O . GLY A 1 84 ? 2.782 -13.442 1.985 1.00 71.62 84 GLY A O 1
ATOM 652 N N . VAL A 1 85 ? 3.499 -12.481 0.059 1.00 57.16 85 VAL A N 1
ATOM 653 C CA . VAL A 1 85 ? 3.245 -13.583 -0.886 1.00 57.16 85 VAL A CA 1
ATOM 654 C C . VAL A 1 85 ? 4.560 -14.152 -1.397 1.00 57.16 85 VAL A C 1
ATOM 656 O O . VAL A 1 85 ? 5.523 -13.356 -1.528 1.00 57.16 85 VAL A O 1
#

Organism: NCBI:txid410659

Secondary structure (DSSP, 8-state):
----HHHHTSPPPTTTHHHHHHHHHT-GGGGS---TT--SS-HHHHHHHHHHHHHHHHTT-SSHHHHHHHHHH-HHHHHHHTTT-

Foldseek 3Di:
DQCDCVNLVHDDDPLCVVLSVCCVPVVQLVVQDDDPPDDDDPSLVSQLVSSLVVSCVSNVPPDVVSSVVCCVPPSSSVVSSPNPD

pLDDT: mean 86.13, std 11.14, range [50.5, 97.94]